Protein 8GYN (pdb70)

Radius of gyration: 15.36 Å; Cα contacts (8 Å, |Δi|>4): 165; chains: 1; bounding box: 34×39×37 Å

Sequence (160 aa):
GPKLIDDTSSSEVLDELYRVTKEYTRNRKEAQKIIIKNLIKMVVKLGVLYRRNGQFNNEELALVERRFRKKVHTLAMMTAVSFYQIDFTFDRRRVMMSSNLLNDCRELLHQAINRHLTAKSHARINHVFNHFADCCDFLATLYGPSEVYRGHLQKICEGVNKMLDEGNL

B-factor: mean 26.77, std 16.02, range [12.27, 173.45]

Solvent-accessible surface area: 9318 Å² total; per-residue (Å²): 124,112,151,81,34,57,97,44,18,55,125,13,23,56,24,32,28,98,0,0,67,69,70,46,196,75,140,171,64,0,54,107,5,8,115,9,33,56,79,3,76,44,71,21,13,61,26,66,134,92,60,93,17,66,130,141,10,68,50,32,2,60,122,27,110,136,64,30,79,64,26,7,102,23,16,10,40,31,60,108,92,116,211,56,56,62,89,174,60,10,9,81,19,18,56,52,2,42,108,14,11,35,82,0,0,94,150,57,41,94,78,125,6,39,56,49,1,52,40,4,17,93,20,17,6,61,47,80,2,5,28,44,10,33,18,142,43,154,62,17,110,26,42,6,55,114,14,5,76,8,16,65,130,24,22,135,129,48,75,49

Secondary structure (DSSP, 8-state):
---SS-HHHHHHHHHHHHHHHHHH--HHHHHHHHHHHHHHHHHHHHHHHTT---HHHHHHHHHHHHHHHHHHHHHHHHHHSTT---HHHHHHHHHHHHHHHHHHHTTTS-HHHHHHHHHHHHHHT-HHHHHHHTSS-HHHHHHHHHHHHHHHHHHHHT--

Foldseek 3Di:
DDDDADPLRVLLLVLQLVLLCVVPVPNVLSVLLSVLVVVLVVVVCVCVVVVVFDPVLVVLVVVLVVLVLVLLVQLLCLLPDPPPDDLQVNLVSLVSNLVSSCVNCVVPDDVVNNVSSCSNSVPPSDSVSSCVLSDDDPSSSVSSVSNSVSSVVCVVVPND

Organism: Danio rerio (NCBI:txid7955)

InterPro domains:
  IPR008477 Tumor necrosis factor alpha-induced protein 8-like [PF05527] (4-184)
  IPR008477 Tumor necrosis factor alpha-induced protein 8-like [PTHR12757] (1-186)
  IPR038355 Tumor necrosis factor alpha-induced protein 8-like superfamily [G3DSA:1.20.1440.160] (1-186)

Nearest PDB structures (foldseek):
  8gyn-assembly1_A  TM=1.006E+00  e=7.728E-22  Danio rerio
  5jxd-assembly1_A  TM=9.779E-01  e=1.274E-15  Mus musculus
  4q9v-assembly1_A  TM=9.776E-01  e=1.888E-14  Homo sapiens
  3f4m-assembly1_A  TM=9.657E-01  e=1.714E-13  Homo sapiens
  5z39-assembly1_A  TM=7.616E-01  e=2.450E-04  Dictyostelium discoideum

Structure (mmCIF, N/CA/C/O backbone):
data_8GYN
#
_entry.id   8GYN
#
_cell.length_a   34.080
_cell.length_b   65.920
_cell.length_c   35.490
_cell.angle_alpha   90.000
_cell.angle_beta   106.550
_cell.angle_gamma   90.000
#
_symmetry.space_group_name_H-M   'P 1 21 1'
#
loop_
_entity.id
_entity.type
_entity.pdbx_description
1 polymer 'Tumor necrosis factor alpha-induced protein 8-like protein 1'
2 non-polymer '[(2~{R})-1-[2-azanylethoxy(oxidanyl)phosphoryl]oxy-3-hexadecanoyloxy-propan-2-yl] (~{Z})-octadec-9-enoate'
3 water water
#
loop_
_atom_site.group_PDB
_atom_site.id
_atom_site.type_symbol
_atom_site.label_atom_id
_atom_site.label_alt_id
_atom_site.label_comp_id
_atom_site.label_asym_id
_atom_site.label_entity_id
_atom_site.label_seq_id
_atom_site.pdbx_PDB_ins_code
_atom_site.Cartn_x
_atom_site.Cartn_y
_atom_site.Cartn_z
_atom_site.occupancy
_atom_site.B_iso_or_equiv
_atom_site.auth_seq_id
_atom_site.auth_comp_id
_atom_site.auth_asym_id
_atom_site.auth_atom_id
_atom_site.pdbx_PDB_model_num
ATOM 1 N N . GLY A 1 1 ? -2.23616 -12.93202 -29.31033 1.000 61.37755 27 GLY A N 1
ATOM 2 C CA . GLY A 1 1 ? -3.42452 -12.10501 -29.20165 1.000 43.83419 27 GLY A CA 1
ATOM 3 C C . GLY A 1 1 ? -3.11873 -10.65110 -28.89896 1.000 43.79380 27 GLY A C 1
ATOM 4 O O . GLY A 1 1 ? -1.95142 -10.26335 -28.82231 1.000 45.03551 27 GLY A O 1
ATOM 5 N N . PRO A 1 2 ? -4.15986 -9.84002 -28.73859 1.000 49.00931 28 PRO A N 1
ATOM 6 C CA . PRO A 1 2 ? -3.95102 -8.42915 -28.40442 1.000 50.13788 28 PRO A CA 1
ATOM 7 C C . PRO A 1 2 ? -3.76200 -8.22431 -26.91030 1.000 48.92934 28 PRO A C 1
ATOM 8 O O . PRO A 1 2 ? -4.26744 -8.98217 -26.07897 1.000 47.96102 28 PRO A O 1
ATOM 12 N N . LYS A 1 3 ? -3.01274 -7.17553 -26.58028 1.000 48.25937 29 LYS A N 1
ATOM 13 C CA . LYS A 1 3 ? -2.81657 -6.79512 -25.18813 1.000 48.74987 29 LYS A CA 1
ATOM 14 C C . LYS A 1 3 ? -4.11402 -6.20923 -24.64343 1.000 50.82949 29 LYS A C 1
ATOM 15 O O . LYS A 1 3 ? -4.64312 -5.23760 -25.19311 1.000 53.05308 29 LYS A O 1
ATOM 21 N N . LEU A 1 4 ? -4.62813 -6.79743 -23.56359 1.000 51.47780 30 LEU A N 1
ATOM 22 C CA . LEU A 1 4 ? -5.95175 -6.44324 -23.06562 1.000 52.10096 30 LEU A CA 1
ATOM 23 C C . LEU A 1 4 ? -5.93709 -5.36794 -21.98413 1.000 51.01958 30 LEU A C 1
ATOM 24 O O . LEU A 1 4 ? -6.99272 -4.79346 -21.69224 1.000 53.62564 30 LEU A O 1
ATOM 29 N N . ILE A 1 5 ? -4.78363 -5.07871 -21.38635 1.000 46.65432 31 ILE A N 1
ATOM 30 C CA . ILE A 1 5 ? -4.65550 -4.04158 -20.36465 1.000 41.58872 31 ILE A CA 1
ATOM 31 C C . ILE A 1 5 ? -3.55732 -3.08443 -20.80792 1.000 36.00984 31 ILE A C 1
ATOM 32 O O . ILE A 1 5 ? -2.39980 -3.49361 -20.96594 1.000 35.46636 31 ILE A O 1
ATOM 37 N N . ASP A 1 6 ? -3.91125 -1.81416 -20.99507 1.000 30.94206 32 ASP A N 1
ATOM 38 C CA . ASP A 1 6 ? -2.94292 -0.87826 -21.55116 1.000 27.01129 32 ASP A CA 1
ATOM 39 C C . ASP A 1 6 ? -1.97553 -0.37957 -20.47745 1.000 24.57449 32 ASP A C 1
ATOM 40 O O . ASP A 1 6 ? -2.09659 -0.70463 -19.29159 1.000 24.04106 32 ASP A O 1
ATOM 45 N N . ASP A 1 7 ? -0.99907 0.41973 -20.91235 1.000 23.02518 33 ASP A N 1
ATOM 46 C CA . ASP A 1 7 ? 0.08184 0.82856 -20.01994 1.000 22.25263 33 ASP A CA 1
ATOM 47 C C . ASP A 1 7 ? -0.42350 1.70214 -18.87889 1.000 20.32021 33 ASP A C 1
ATOM 48 O O . ASP A 1 7 ? 0.03974 1.56964 -17.73752 1.000 21.21256 33 ASP A O 1
ATOM 53 N N . THR A 1 8 ? -1.36389 2.60457 -19.16032 1.000 19.05252 34 THR A N 1
ATOM 54 C CA . THR A 1 8 ? -1.87823 3.47436 -18.10645 1.000 18.94609 34 THR A CA 1
ATOM 55 C C . THR A 1 8 ? -2.58747 2.65566 -17.03967 1.000 18.12607 34 THR A C 1
ATOM 56 O O . THR A 1 8 ? -2.38444 2.86291 -15.83292 1.000 17.55132 34 THR A O 1
ATOM 60 N N . SER A 1 9 ? -3.42759 1.71467 -17.47263 1.000 18.82183 35 SER A N 1
ATOM 61 C CA . SER A 1 9 ? -4.10283 0.82446 -16.53571 1.000 19.89894 35 SER A CA 1
ATOM 62 C C . SER A 1 9 ? -3.09697 0.00849 -15.73534 1.000 19.05827 35 SER A C 1
ATOM 63 O O . SER A 1 9 ? -3.25872 -0.17034 -14.52193 1.000 19.02419 35 SER A O 1
ATOM 66 N N . SER A 1 10 ? -2.04037 -0.47462 -16.39305 1.000 20.01272 36 SER A N 1
ATOM 67 C CA A SER A 1 10 ? -1.02434 -1.26317 -15.69915 0.462 21.01957 36 SER A CA 1
ATOM 68 C CA B SER A 1 10 ? -1.03947 -1.26688 -15.68722 0.538 21.23171 36 SER A CA 1
ATOM 69 C C . SER A 1 10 ? -0.32660 -0.44229 -14.62319 1.000 20.61377 36 SER A C 1
ATOM 70 O O . SER A 1 10 ? -0.01799 -0.95502 -13.53727 1.000 21.15810 36 SER A O 1
ATOM 75 N N . GLU A 1 11 ? -0.07155 0.83685 -14.90084 1.000 19.88872 37 GLU A N 1
ATOM 76 C CA . GLU A 1 11 ? 0.54891 1.69993 -13.90271 1.000 21.58954 37 GLU A CA 1
ATOM 77 C C . GLU A 1 11 ? -0.37931 1.91341 -12.71503 1.000 18.00986 37 GLU A C 1
ATOM 78 O O . GLU A 1 11 ?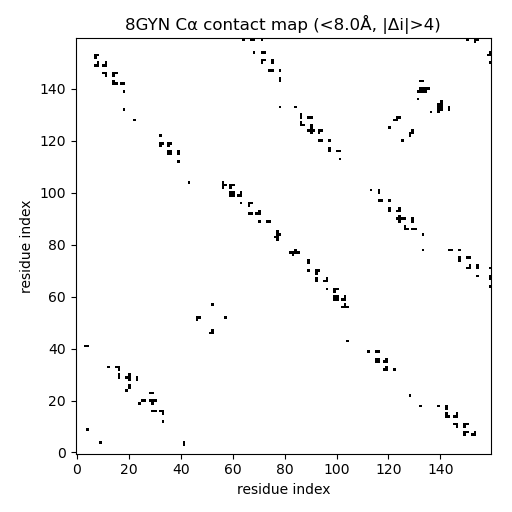 0.06483 1.87822 -11.55564 1.000 18.18095 37 GLU A O 1
ATOM 84 N N . VAL A 1 12 ? -1.67397 2.13378 -12.97903 1.000 16.52497 38 VAL A N 1
ATOM 85 C CA . VAL A 1 12 ? -2.63213 2.25341 -11.87625 1.000 15.68273 38 VAL A CA 1
ATOM 86 C C . VAL A 1 12 ? -2.64421 0.98051 -11.03801 1.000 15.03258 38 VAL A C 1
ATOM 87 O O . VAL A 1 12 ? -2.62481 1.02824 -9.80164 1.000 14.68520 38 VAL A O 1
ATOM 91 N N . LEU A 1 13 ? -2.68420 -0.17502 -11.70591 1.000 15.89591 39 LEU A N 1
ATOM 92 C CA . LEU A 1 13 ? -2.70301 -1.45079 -10.99421 1.000 16.13172 39 LEU A CA 1
ATOM 93 C C . LEU A 1 13 ? -1.44161 -1.64221 -10.16155 1.000 16.99300 39 LEU A C 1
ATOM 94 O O . LEU A 1 13 ? -1.50188 -2.16430 -9.04166 1.000 16.74551 39 LEU A O 1
ATOM 99 N N . ASP A 1 14 ? -0.28906 -1.21919 -10.68178 1.000 19.05288 40 ASP A N 1
ATOM 100 C CA . ASP A 1 14 ? 0.94200 -1.33403 -9.91130 1.000 19.18804 40 ASP A CA 1
ATOM 101 C C . ASP A 1 14 ? 0.89614 -0.46338 -8.66775 1.000 18.53165 40 ASP A C 1
ATOM 102 O O . ASP A 1 14 ? 1.33764 -0.88219 -7.59163 1.000 17.52779 40 ASP A O 1
ATOM 107 N N . GLU A 1 15 ? 0.36557 0.75215 -8.79015 1.000 17.17319 41 GLU A N 1
ATOM 108 C CA . GLU A 1 15 ? 0.28504 1.60531 -7.60747 1.000 17.16184 41 GLU A CA 1
ATOM 109 C C . GLU A 1 15 ? -0.70867 1.05287 -6.58839 1.000 15.85120 41 GLU A C 1
ATOM 110 O O . GLU A 1 15 ? -0.48162 1.15637 -5.37457 1.000 15.97868 41 GLU A O 1
ATOM 116 N N . LEU A 1 16 ? -1.82223 0.47516 -7.05917 1.000 14.69387 42 LEU A N 1
ATOM 117 C CA . LEU A 1 16 ? -2.75148 -0.19003 -6.14238 1.000 14.61074 42 LEU A CA 1
ATOM 118 C C . LEU A 1 16 ? -2.07355 -1.35414 -5.43524 1.000 15.92631 42 LEU A C 1
ATOM 119 O O . LEU A 1 16 ? -2.27733 -1.57432 -4.23168 1.000 15.67920 42 LEU A O 1
ATOM 124 N N . TYR A 1 17 ? -1.24335 -2.09973 -6.16597 1.000 15.43507 43 TYR A N 1
ATOM 125 C CA . TYR A 1 17 ? -0.44402 -3.14498 -5.53847 1.000 16.49202 43 TYR A CA 1
ATOM 126 C C . TYR A 1 17 ? 0.46630 -2.56857 -4.46559 1.000 16.15685 43 TYR A C 1
ATOM 127 O O . TYR A 1 17 ? 0.59047 -3.14021 -3.37909 1.000 16.10383 43 TYR A O 1
ATOM 136 N N . ARG A 1 18 ? 1.11755 -1.43911 -4.75510 1.000 16.39312 44 ARG A N 1
ATOM 137 C CA . ARG A 1 18 ? 2.07277 -0.88405 -3.80087 1.000 17.20684 44 ARG A CA 1
ATOM 138 C C . ARG A 1 18 ? 1.38850 -0.40332 -2.52720 1.000 16.33103 44 ARG A C 1
ATOM 139 O O . ARG A 1 18 ? 1.90399 -0.62857 -1.42714 1.000 17.64357 44 ARG A O 1
ATOM 147 N N . VAL A 1 19 ? 0.21430 0.22521 -2.64332 1.000 15.61741 45 VAL A N 1
ATOM 148 C CA . VAL A 1 19 ? -0.48468 0.62193 -1.41846 1.000 15.62749 45 VAL A CA 1
ATOM 149 C C . VAL A 1 19 ? -1.01480 -0.59067 -0.66692 1.000 14.66611 45 VAL A C 1
ATOM 150 O O . VAL A 1 19 ? -1.05420 -0.58787 0.57079 1.000 16.18258 45 VAL A O 1
ATOM 154 N N . THR A 1 20 ? -1.41595 -1.64562 -1.38266 1.000 14.59778 46 THR A N 1
ATOM 155 C CA . THR A 1 20 ? -1.89004 -2.85141 -0.71242 1.000 15.17746 46 THR A CA 1
ATOM 156 C C . THR A 1 20 ? -0.75448 -3.54932 0.03166 1.000 15.44825 46 THR A C 1
ATOM 157 O O . THR A 1 20 ? -0.94090 -4.03354 1.15902 1.000 17.92561 46 THR A O 1
ATOM 161 N N . LYS A 1 21 ? 0.43213 -3.58879 -0.57975 1.000 16.92036 47 LYS A N 1
ATOM 162 C CA . LYS A 1 21 ? 1.60358 -4.18420 0.05527 1.000 19.93712 47 LYS A CA 1
ATOM 163 C C . LYS A 1 21 ? 2.06786 -3.35505 1.24312 1.000 19.89843 47 LYS A C 1
ATOM 164 O O . LYS A 1 21 ? 2.49535 -3.91273 2.26016 1.000 21.47538 47 LYS A O 1
ATOM 170 N N . GLU A 1 22 ? 2.00242 -2.02191 1.13655 1.000 19.27254 48 GLU A N 1
ATOM 171 C CA . GLU A 1 22 ? 2.30428 -1.18220 2.29258 1.000 20.58960 48 GLU A CA 1
ATOM 172 C C . GLU A 1 22 ? 1.32746 -1.45182 3.42897 1.000 19.22433 48 GLU A C 1
ATOM 173 O O . GLU A 1 22 ? 1.72690 -1.53515 4.59893 1.000 22.80738 48 GLU A O 1
ATOM 179 N N . TYR A 1 23 ? 0.04465 -1.62194 3.09859 1.000 18.15251 49 TYR A N 1
ATOM 180 C CA . TYR A 1 23 ? -0.97521 -1.76159 4.12943 1.000 19.01433 49 TYR A CA 1
ATOM 181 C C . TYR A 1 23 ? -0.89051 -3.11639 4.81924 1.000 20.11980 49 TYR A C 1
ATOM 182 O O . TYR A 1 23 ? -1.02824 -3.19617 6.04458 1.000 23.62346 49 TYR A O 1
ATOM 191 N N . THR A 1 24 ? -0.64861 -4.18799 4.05652 1.000 20.61384 50 THR A N 1
ATOM 192 C CA . THR A 1 24 ? -0.65091 -5.54047 4.61003 1.000 23.77895 50 THR A CA 1
ATOM 193 C C . THR A 1 24 ? 0.73509 -6.05994 4.97392 1.000 23.02767 50 THR A C 1
ATOM 194 O O . THR A 1 24 ? 0.83351 -7.02717 5.74571 1.000 23.46610 50 THR A O 1
ATOM 198 N N . ARG A 1 25 ? 1.79872 -5.47293 4.41659 1.000 23.13716 51 ARG A N 1
ATOM 199 C CA . ARG A 1 25 ? 3.16826 -5.99220 4.55157 1.000 22.24116 51 ARG A CA 1
ATOM 200 C C . ARG A 1 25 ? 3.28301 -7.44769 4.12328 1.000 22.66237 51 ARG A C 1
ATOM 201 O O . ARG A 1 25 ? 4.22516 -8.15002 4.49635 1.000 22.19761 51 ARG A O 1
ATOM 209 N N . ASN A 1 26 ? 2.33414 -7.92507 3.33054 1.000 21.87921 52 ASN A N 1
ATOM 210 C CA . ASN A 1 26 ? 2.35271 -9.29875 2.84150 1.000 21.97215 52 ASN A CA 1
ATOM 211 C C . ASN A 1 26 ? 2.40035 -9.22415 1.31891 1.000 20.71061 52 ASN A C 1
ATOM 212 O O . ASN A 1 26 ? 1.36824 -9.03683 0.65387 1.000 21.13458 52 ASN A O 1
ATOM 217 N N . ARG A 1 27 ? 3.60912 -9.36319 0.77021 1.000 24.41819 53 ARG A N 1
ATOM 218 C CA . ARG A 1 27 ? 3.78451 -9.21934 -0.66858 1.000 25.45238 53 ARG A CA 1
ATOM 219 C C . ARG A 1 27 ? 2.98116 -10.26359 -1.43040 1.000 22.70773 53 ARG A C 1
ATOM 220 O O . ARG A 1 27 ? 2.34183 -9.94504 -2.43772 1.000 20.74471 53 ARG A O 1
ATOM 228 N N . LYS A 1 28 ? 2.97861 -11.50916 -0.95224 1.000 25.00085 54 LYS A N 1
ATOM 229 C CA . LYS A 1 28 ? 2.23934 -12.56147 -1.63858 1.000 25.85416 54 LYS A CA 1
ATOM 230 C C . LYS A 1 28 ? 0.74577 -12.26193 -1.65783 1.000 22.19335 54 LYS A C 1
ATOM 231 O O . LYS A 1 28 ? 0.08618 -12.42368 -2.69153 1.000 22.20912 54 LYS A O 1
ATOM 237 N N . GLU A 1 29 ? 0.19029 -11.82535 -0.52518 1.000 19.87896 55 GLU A N 1
ATOM 238 C CA . GLU A 1 29 ? -1.23650 -11.51904 -0.49132 1.000 21.39167 55 GLU A CA 1
ATOM 239 C C . GLU A 1 29 ? -1.56827 -10.31963 -1.36937 1.000 17.16726 55 GLU A C 1
ATOM 240 O O . GLU A 1 29 ? -2.59081 -10.31918 -2.06489 1.000 16.87226 55 GLU A O 1
ATOM 246 N N . ALA A 1 30 ? -0.71629 -9.29226 -1.35410 1.000 16.33753 56 ALA A N 1
ATOM 247 C CA . ALA A 1 30 ? -0.95567 -8.11837 -2.18841 1.000 15.91288 56 ALA A CA 1
ATOM 248 C C . ALA A 1 30 ? -0.90447 -8.48061 -3.67010 1.000 15.02875 56 ALA A C 1
ATOM 249 O O . ALA A 1 30 ? -1.74749 -8.03607 -4.46864 1.000 14.92112 56 ALA A O 1
ATOM 251 N N . GLN A 1 31 ? 0.07258 -9.30859 -4.04933 1.000 17.23224 57 GLN A N 1
ATOM 252 C CA . GLN A 1 31 ? 0.14527 -9.81155 -5.41493 1.000 19.70721 57 GLN A CA 1
ATOM 253 C C . GLN A 1 31 ? -1.10397 -10.60188 -5.77056 1.000 18.02096 57 GLN A C 1
ATOM 254 O O . GLN A 1 31 ? -1.62073 -10.47703 -6.88258 1.000 18.48877 57 GLN A O 1
ATOM 260 N N . LYS A 1 32 ? -1.59932 -11.42706 -4.84340 1.000 18.75680 58 LYS A N 1
ATOM 261 C CA . LYS A 1 32 ? -2.79208 -12.22464 -5.11156 1.000 18.67104 58 LYS A CA 1
ATOM 262 C C . LYS A 1 32 ? -4.01732 -11.34089 -5.31879 1.000 15.41245 58 LYS A C 1
ATOM 263 O O . LYS A 1 32 ? -4.82544 -11.58487 -6.22483 1.000 16.25089 58 LYS A O 1
ATOM 269 N N . ILE A 1 33 ? -4.17638 -10.31913 -4.47492 1.000 15.42920 59 ILE A N 1
ATOM 270 C CA . ILE A 1 33 ? -5.28789 -9.38795 -4.62847 1.000 14.09099 59 ILE A CA 1
ATOM 271 C C . ILE A 1 33 ? -5.24951 -8.74643 -6.00504 1.000 12.61129 59 ILE A C 1
ATOM 272 O O . ILE A 1 33 ? -6.25560 -8.72767 -6.72835 1.000 13.92011 59 ILE A O 1
ATOM 277 N N . ILE A 1 34 ? -4.08599 -8.21119 -6.39760 1.000 14.45939 60 ILE A N 1
ATOM 278 C CA A ILE A 1 34 ? -4.00631 -7.50283 -7.67391 0.489 15.64244 60 ILE A CA 1
ATOM 279 C CA B ILE A 1 34 ? -4.02266 -7.50104 -7.67064 0.511 14.85490 60 ILE A CA 1
ATOM 280 C C . ILE A 1 34 ? -4.19424 -8.46216 -8.84548 1.000 15.30717 60 ILE A C 1
ATOM 281 O O . ILE A 1 34 ? -4.83966 -8.12645 -9.84459 1.000 16.15595 60 ILE A O 1
ATOM 290 N N . LYS A 1 35 ? -3.65304 -9.67995 -8.74117 1.000 15.79518 61 LYS A N 1
ATOM 291 C CA . LYS A 1 35 ? -3.81924 -10.64896 -9.81954 1.000 16.88767 61 LYS A CA 1
ATOM 292 C C . LYS A 1 35 ? -5.27505 -11.06958 -9.95771 1.000 14.69350 61 LYS A C 1
ATOM 293 O O . LYS A 1 35 ? -5.75809 -11.27712 -11.07368 1.000 15.70510 61 LYS A O 1
ATOM 299 N N . ASN A 1 36 ? -5.99562 -11.19326 -8.83710 1.000 14.54057 62 ASN A N 1
ATOM 300 C CA . ASN A 1 36 ? -7.42042 -11.51600 -8.90058 1.000 14.19130 62 ASN A CA 1
ATOM 301 C C . ASN A 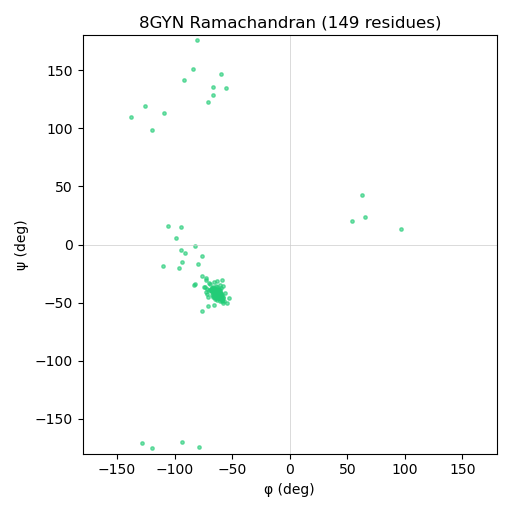1 36 ? -8.21869 -10.37859 -9.52156 1.000 13.22155 62 ASN A C 1
ATOM 302 O O . ASN A 1 36 ? -9.15216 -10.61025 -10.30689 1.000 13.87067 62 ASN A O 1
ATOM 307 N N . LEU A 1 37 ? -7.85729 -9.14009 -9.19287 1.000 12.50766 63 LEU A N 1
ATOM 308 C CA . LEU A 1 37 ? -8.51248 -8.00581 -9.83093 1.000 12.65452 63 LEU A CA 1
ATOM 309 C C . LEU A 1 37 ? -8.29397 -8.04255 -11.33935 1.000 12.26606 63 LEU A C 1
ATOM 310 O O . LEU A 1 37 ? -9.24949 -7.93369 -12.12065 1.000 13.43662 63 LEU A O 1
ATOM 315 N N . ILE A 1 38 ? -7.04024 -8.23989 -11.76226 1.000 13.71741 64 ILE A N 1
ATOM 316 C CA . ILE A 1 38 ? -6.72688 -8.30122 -13.18749 1.000 13.71478 64 ILE A CA 1
ATOM 317 C C . ILE A 1 38 ? -7.49304 -9.43202 -13.86282 1.000 14.13497 64 ILE A C 1
ATOM 318 O O . ILE A 1 38 ? -8.06030 -9.25282 -14.94734 1.000 14.71426 64 ILE A O 1
ATOM 323 N N . LYS A 1 39 ? -7.53443 -10.60712 -13.22933 1.000 14.34829 65 LYS A N 1
ATOM 324 C CA . LYS A 1 39 ? -8.19748 -11.75722 -13.83737 1.000 16.12839 65 LYS A CA 1
ATOM 325 C C . LYS A 1 39 ? -9.67792 -11.47973 -14.05549 1.000 14.95028 65 LYS A C 1
ATOM 326 O O . LYS A 1 39 ? -10.23677 -11.79525 -15.12055 1.000 15.43736 65 LYS A O 1
ATOM 332 N N . MET A 1 40 ? -10.32447 -10.84277 -13.07668 1.000 14.02740 66 MET A N 1
ATOM 333 C CA . MET A 1 40 ? -11.74848 -10.57129 -13.22310 1.000 13.97282 66 MET A CA 1
ATOM 334 C C . MET A 1 40 ? -12.01352 -9.47846 -14.25400 1.000 14.42542 66 MET A C 1
ATOM 335 O O . MET A 1 40 ? -12.98164 -9.57209 -15.01614 1.000 15.41899 66 MET A O 1
ATOM 340 N N . VAL A 1 41 ? -11.16566 -8.44276 -14.29624 1.000 14.83524 67 VAL A N 1
ATOM 341 C CA . VAL A 1 41 ? -11.30774 -7.40691 -15.31558 1.000 17.61106 67 VAL A CA 1
ATOM 342 C C . VAL A 1 41 ? -11.16346 -8.01344 -16.70109 1.000 15.78485 67 VAL A C 1
ATOM 343 O O . VAL A 1 41 ? -11.92493 -7.68981 -17.62388 1.000 16.67567 67 VAL A O 1
ATOM 347 N N . VAL A 1 42 ? -10.18740 -8.90664 -16.87001 1.000 16.33704 68 VAL A N 1
ATOM 348 C CA . VAL A 1 42 ? -9.96913 -9.53047 -18.17343 1.000 18.14705 68 VAL A CA 1
ATOM 349 C C . VAL A 1 42 ? -11.15596 -10.40598 -18.55835 1.000 15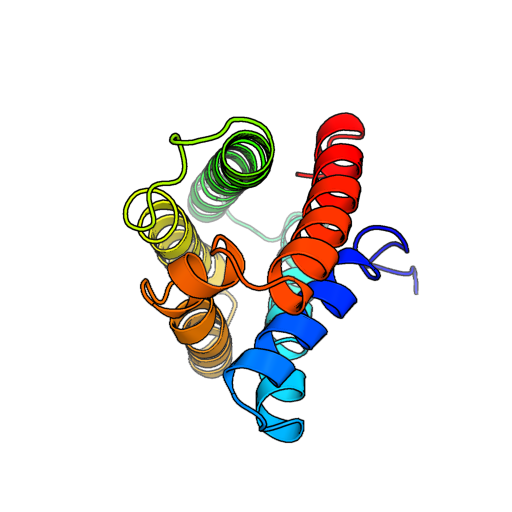.47599 68 VAL A C 1
ATOM 350 O O . VAL A 1 42 ? -11.64282 -10.34123 -19.69311 1.000 17.34212 68 VAL A O 1
ATOM 354 N N . LYS A 1 43 ? -11.64934 -11.22575 -17.62310 1.000 16.08264 69 LYS A N 1
ATOM 355 C CA . LYS A 1 43 ? -12.79335 -12.08647 -17.93048 1.000 16.01033 69 LYS A CA 1
ATOM 356 C C . LYS A 1 43 ? -14.01683 -11.25878 -18.30962 1.000 14.76380 69 LYS A C 1
ATOM 357 O O . LYS A 1 43 ? -14.70674 -11.55168 -19.30055 1.000 15.80491 69 LYS A O 1
ATOM 363 N N . LEU A 1 44 ? -14.30186 -10.21703 -17.52220 1.000 14.61499 70 LEU A N 1
ATOM 364 C CA . LEU A 1 44 ? -15.42971 -9.34882 -17.82052 1.000 16.29587 70 LEU A CA 1
ATOM 365 C C . LEU A 1 44 ? -15.26636 -8.70512 -19.18857 1.000 16.01629 70 LEU A C 1
ATOM 366 O O . LEU A 1 44 ? -16.22478 -8.62928 -19.96486 1.000 16.00953 70 LEU A O 1
ATOM 371 N N . GLY A 1 45 ? -14.04931 -8.25642 -19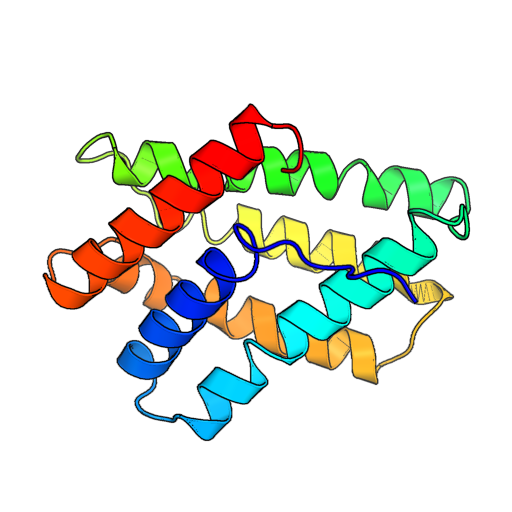.51014 1.000 16.46892 71 GLY A N 1
ATOM 372 C CA . GLY A 1 45 ? -13.81684 -7.61686 -20.79218 1.000 17.12590 71 GLY A CA 1
ATOM 373 C C . GLY A 1 45 ? -14.00551 -8.55688 -21.96443 1.000 16.09685 71 GLY A C 1
ATOM 374 O O . GLY A 1 45 ? -14.54489 -8.16651 -22.99807 1.000 17.33923 71 GLY A O 1
ATOM 375 N N . VAL A 1 46 ? -13.56415 -9.80705 -21.82079 1.000 16.67517 72 VAL A N 1
ATOM 376 C CA . VAL A 1 46 ? -13.74039 -10.77177 -22.90311 1.000 16.87371 72 VAL A CA 1
ATOM 377 C C . VAL A 1 46 ? -15.22073 -11.02632 -23.14831 1.000 16.19117 72 VAL A C 1
ATOM 378 O O . VAL A 1 46 ? -15.68316 -11.06012 -24.29943 1.000 16.64911 72 VAL A O 1
ATOM 382 N N . LEU A 1 47 ? -15.99056 -11.20371 -22.07935 1.000 15.38425 73 LEU A N 1
ATOM 383 C CA . LEU A 1 47 ? -17.41945 -11.43468 -22.26597 1.000 15.59430 73 LEU A CA 1
ATOM 384 C C . LEU A 1 47 ? -18.11443 -10.20052 -22.83791 1.000 16.41053 73 LEU A C 1
ATOM 385 O O . LEU A 1 47 ? -18.98921 -10.31287 -23.70913 1.000 18.45081 73 LEU A O 1
ATOM 390 N N . TYR A 1 48 ? -17.72462 -9.01547 -22.38165 1.000 15.55584 74 TYR A N 1
ATOM 391 C CA . TYR A 1 48 ? -18.38409 -7.78919 -22.82095 1.000 16.28185 74 TYR A CA 1
ATOM 392 C C . TYR A 1 48 ? -18.04707 -7.46182 -24.27056 1.000 17.48422 74 TYR A C 1
ATOM 393 O O . TYR A 1 48 ? -18.94592 -7.24190 -25.09414 1.000 18.00385 74 TYR A O 1
ATOM 402 N N . ARG A 1 49 ? -16.75286 -7.40380 -24.59771 1.000 18.23209 75 ARG A N 1
ATOM 403 C CA A ARG A 1 49 ? -16.33093 -6.95898 -25.92266 0.553 20.23333 75 ARG A CA 1
ATOM 404 C CA B ARG A 1 49 ? -16.32433 -6.96188 -25.92063 0.447 20.78868 75 ARG A CA 1
ATOM 405 C C . ARG A 1 49 ? -16.73760 -7.93115 -27.01733 1.000 19.96561 75 ARG A C 1
ATOM 406 O O . ARG A 1 49 ? -16.79772 -7.53785 -28.18729 1.000 21.13088 75 ARG A O 1
ATOM 421 N N . ASN A 1 50 ? -17.01146 -9.18493 -26.66959 1.000 18.00189 76 ASN A N 1
ATOM 422 C CA . ASN A 1 50 ? -17.42614 -10.17933 -27.64376 1.000 19.11480 76 ASN A CA 1
ATOM 423 C C . ASN A 1 50 ? -18.91448 -10.49510 -27.55426 1.000 19.39506 76 ASN A C 1
ATOM 424 O O . ASN A 1 50 ? -19.36370 -11.49773 -28.11067 1.000 23.69240 76 ASN A O 1
ATOM 429 N N . GLY A 1 51 ? -19.68479 -9.64544 -26.88027 1.000 19.85055 77 GLY A N 1
ATOM 430 C CA . GLY A 1 51 ? -21.13967 -9.73798 -26.92292 1.000 20.32591 77 GLY A CA 1
ATOM 431 C C . GLY A 1 51 ? -21.70236 -11.02694 -26.36392 1.000 19.95879 77 GLY A C 1
ATOM 432 O O . GLY A 1 51 ? -22.62252 -11.61008 -26.95168 1.000 21.54149 77 GLY A O 1
ATOM 433 N N . GLN A 1 52 ? -21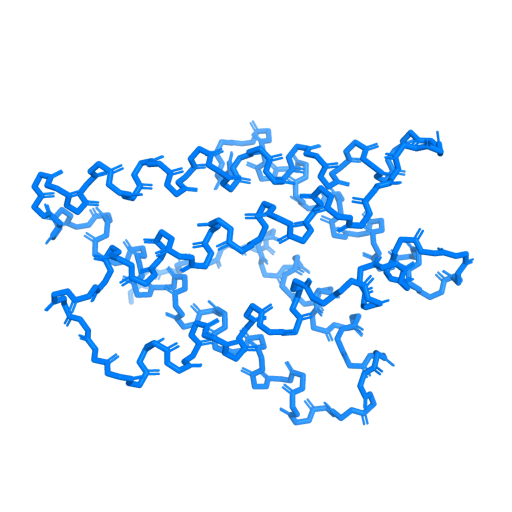.16533 -11.48823 -25.23884 1.000 18.18523 78 GLN A N 1
ATOM 434 C CA . GLN A 1 52 ? -21.56727 -12.75295 -24.63916 1.000 17.60464 78 GLN A CA 1
ATOM 435 C C . GLN A 1 52 ? -22.63528 -12.60225 -23.56334 1.000 18.59222 78 GLN A C 1
ATOM 436 O O . GLN A 1 52 ? -23.10511 -13.61504 -23.03821 1.000 20.46351 78 GLN A O 1
ATOM 442 N N . PHE A 1 53 ? -23.02263 -11.38127 -23.21317 1.000 18.81191 79 PHE A N 1
ATOM 443 C CA . PHE A 1 53 ? -24.02277 -11.16778 -22.17587 1.000 21.00270 79 PHE A CA 1
ATOM 444 C C . PHE A 1 53 ? -25.42036 -11.08918 -22.77580 1.000 22.54628 79 PHE A C 1
ATOM 445 O O . PHE A 1 53 ? -25.61589 -10.52121 -23.85406 1.000 25.61152 79 PHE A O 1
ATOM 453 N N . ASN A 1 54 ? -26.39520 -11.65870 -22.06830 1.000 26.04762 80 ASN A N 1
ATOM 454 C CA . ASN A 1 54 ? -27.79293 -11.52478 -22.46064 1.000 28.62677 80 ASN A CA 1
ATOM 455 C C . ASN A 1 54 ? -28.30692 -10.14884 -22.02372 1.000 29.07401 80 ASN A C 1
ATOM 456 O O . ASN A 1 54 ? -27.55189 -9.31363 -21.51982 1.000 28.24307 80 ASN A O 1
ATOM 461 N N . ASN A 1 55 ? -29.60638 -9.89345 -22.19734 1.000 30.42796 81 ASN A N 1
ATOM 462 C CA . ASN A 1 55 ? -30.11955 -8.54618 -21.95320 1.000 32.55191 81 ASN A CA 1
ATOM 463 C C . ASN A 1 55 ? -30.04734 -8.16004 -20.47986 1.000 31.44213 81 ASN A C 1
ATOM 464 O O . ASN A 1 55 ? -29.65705 -7.03191 -20.15007 1.000 30.45068 81 ASN A O 1
ATOM 469 N N . GLU A 1 56 ? -30.42361 -9.07269 -19.58114 1.000 34.65341 82 GLU A N 1
ATOM 470 C CA . GLU A 1 56 ? -30.34951 -8.77368 -18.15273 1.000 38.92447 82 GLU A CA 1
ATOM 471 C C . GLU A 1 56 ? -28.90550 -8.55814 -17.71557 1.000 33.47123 82 GLU A C 1
ATOM 472 O O . GLU A 1 56 ? -28.59126 -7.60120 -16.99339 1.000 29.58868 82 GLU A O 1
ATOM 478 N N . GLU A 1 57 ? -28.00810 -9.44180 -18.15391 1.000 30.31899 83 GLU A N 1
ATOM 479 C CA . GLU A 1 57 ? -26.59603 -9.27744 -17.83291 1.000 28.59219 83 GLU A CA 1
ATOM 480 C C . GLU A 1 57 ? -26.05468 -7.96874 -18.38880 1.000 26.52009 83 GLU A C 1
ATOM 481 O O . GLU A 1 57 ? -25.26042 -7.29135 -17.73029 1.000 25.70089 83 GLU A O 1
ATOM 487 N N . LEU A 1 58 ? -26.48333 -7.58872 -19.59273 1.000 26.85134 84 LEU A N 1
ATOM 488 C CA . LEU A 1 58 ? -26.00376 -6.34518 -20.18465 1.000 27.19453 84 LEU A CA 1
ATOM 489 C C . LEU A 1 58 ? -26.47588 -5.14019 -19.38240 1.000 26.52526 84 LEU A C 1
ATOM 490 O O . LEU A 1 58 ? -25.72294 -4.17550 -19.19107 1.000 25.84053 84 LEU A O 1
ATOM 495 N N . ALA A 1 59 ? -27.71945 -5.17521 -18.89867 1.000 27.11237 85 ALA A N 1
ATOM 496 C CA . ALA A 1 59 ? -28.17958 -4.10755 -18.01275 1.000 25.70860 85 ALA A CA 1
ATOM 497 C C . ALA A 1 59 ? -27.30956 -4.02372 -16.76570 1.000 23.80252 85 ALA A C 1
ATOM 498 O O . ALA A 1 59 ? -26.92575 -2.92625 -16.33320 1.000 21.43196 85 ALA A O 1
ATOM 500 N N . LEU A 1 60 ? -26.96922 -5.17890 -16.18713 1.000 23.75293 86 LEU A N 1
ATOM 501 C CA . LEU A 1 60 ? -26.11320 -5.18124 -15.00275 1.000 23.00651 86 LEU A CA 1
ATOM 502 C C . LEU A 1 60 ? -24.71891 -4.63957 -15.31234 1.000 21.23546 86 LEU A C 1
ATOM 503 O O . LEU A 1 60 ? -24.14897 -3.88566 -14.51824 1.000 19.03250 86 LEU A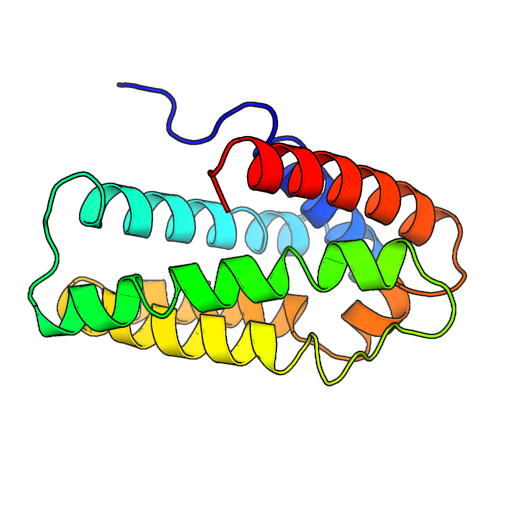 O 1
ATOM 508 N N . VAL A 1 61 ? -24.15295 -5.01271 -16.46019 1.000 22.37878 87 VAL A N 1
ATOM 509 C CA . VAL A 1 61 ? -22.80796 -4.56446 -16.81072 1.000 22.84573 87 VAL A CA 1
ATOM 510 C C . VAL A 1 61 ? -22.78678 -3.06659 -17.08966 1.000 22.34478 87 VAL A C 1
ATOM 511 O O . VAL A 1 61 ? -21.84847 -2.36590 -16.69837 1.000 20.61251 87 VAL A O 1
ATOM 515 N N . GLU A 1 62 ? -23.81082 -2.54440 -17.76530 1.000 22.70361 88 GLU A N 1
ATOM 516 C CA . GLU A 1 62 ? -23.85150 -1.10125 -17.97689 1.000 22.81308 88 GLU A CA 1
ATOM 517 C C . GLU A 1 62 ? -24.02239 -0.35293 -16.65749 1.000 19.97617 88 GLU A C 1
ATOM 518 O O . GLU A 1 62 ? -23.42722 0.71732 -16.46192 1.000 20.59662 88 GLU A O 1
ATOM 524 N N . ARG A 1 63 ? -24.81579 -0.90400 -15.72912 1.000 18.73652 89 ARG A N 1
ATOM 525 C CA A ARG A 1 63 ? -24.90290 -0.30465 -14.40097 0.577 17.99196 89 ARG A CA 1
ATOM 526 C CA B ARG A 1 63 ? -24.90052 -0.30548 -14.39831 0.423 18.69548 89 ARG A CA 1
ATOM 527 C C . ARG A 1 63 ? -23.54949 -0.33834 -13.69645 1.000 18.35666 89 ARG A C 1
ATOM 528 O O . ARG A 1 63 ? -23.15698 0.63022 -13.03669 1.000 17.66604 89 ARG A O 1
ATOM 543 N N . PHE A 1 64 ? -22.82685 -1.44935 -13.83186 1.000 17.26288 90 PHE A N 1
ATOM 544 C CA . PHE A 1 64 ? -21.49064 -1.56719 -13.26836 1.000 18.25980 90 PHE A CA 1
ATOM 545 C C . PHE A 1 64 ? -20.57270 -0.50110 -13.84757 1.000 15.78624 90 PHE A C 1
ATOM 546 O O . PHE A 1 64 ? -19.83883 0.15922 -13.10848 1.000 16.42558 90 PHE A O 1
ATOM 554 N N . ARG A 1 65 ? -20.62147 -0.29974 -15.16475 1.000 18.21491 91 ARG A N 1
ATOM 555 C CA . ARG A 1 65 ? -19.76410 0.70886 -15.77471 1.000 18.53770 91 ARG A CA 1
ATOM 556 C C . ARG A 1 65 ? -20.09703 2.09954 -15.24848 1.000 17.51581 91 ARG A C 1
ATOM 557 O O . ARG A 1 65 ? -19.19561 2.91131 -15.00133 1.000 17.68474 91 ARG A O 1
ATOM 565 N N . LYS A 1 66 ? -21.38750 2.38982 -15.05573 1.000 17.80606 92 LYS A N 1
ATOM 566 C CA . LYS A 1 66 ? -21.76456 3.69516 -14.51495 1.000 18.08980 92 LYS A CA 1
ATOM 567 C C . LYS A 1 66 ? -21.28373 3.86449 -13.07734 1.000 16.86121 92 LYS A C 1
ATOM 568 O O . LYS A 1 66 ? -20.81859 4.94696 -12.69101 1.000 17.60195 92 LYS A O 1
ATOM 574 N N . LYS A 1 67 ? -21.39577 2.80821 -12.27083 1.000 16.26183 93 LYS A N 1
ATOM 575 C CA . LYS A 1 67 ? -20.90627 2.87202 -10.89710 1.000 16.40284 93 LYS A CA 1
ATOM 576 C C . LYS A 1 67 ? -19.39467 3.04791 -10.85879 1.000 15.82718 93 LYS A C 1
ATOM 577 O O . LYS A 1 67 ? -18.87043 3.81168 -10.04202 1.000 16.14134 93 LYS A O 1
ATOM 583 N N . VAL A 1 68 ? -18.67621 2.35385 -11.73941 1.000 15.65020 94 VAL A N 1
ATOM 584 C CA . VAL A 1 68 ? -17.22659 2.50108 -11.78850 1.000 15.33097 94 VAL A CA 1
ATOM 585 C C . VAL A 1 68 ? -16.85514 3.91736 -12.19477 1.000 14.55165 94 VAL A C 1
ATOM 586 O O . VAL A 1 68 ? -15.90857 4.50364 -11.66066 1.000 15.34898 94 VAL A O 1
ATOM 590 N N . HIS A 1 69 ? -17.59157 4.48871 -13.14936 1.000 15.50743 95 HIS A N 1
ATOM 591 C CA . HIS A 1 69 ? -17.34297 5.86895 -13.54765 1.000 15.56438 95 HIS A CA 1
ATOM 592 C C . HIS A 1 69 ? -17.50460 6.81367 -12.36130 1.000 15.40636 95 HIS A C 1
ATOM 593 O O . HIS A 1 69 ? -16.65527 7.68509 -12.12032 1.000 15.54783 95 HIS A O 1
ATOM 600 N N . THR A 1 70 ? -18.60439 6.66143 -11.61935 1.000 15.69321 96 THR A N 1
ATOM 601 C CA . THR A 1 70 ? -18.82279 7.48665 -10.43069 1.000 15.77693 96 THR A CA 1
ATOM 602 C C . THR A 1 70 ? -17.71397 7.28121 -9.40902 1.000 15.55366 96 THR A C 1
ATOM 603 O O . THR A 1 70 ? -17.21380 8.24533 -8.82106 1.000 16.36349 96 THR A O 1
ATOM 607 N N . LEU A 1 71 ? -17.32396 6.02787 -9.18369 1.000 14.27947 97 LEU A N 1
ATOM 608 C CA . LEU A 1 71 ? -16.24291 5.73043 -8.25434 1.000 14.14687 97 LEU A CA 1
ATOM 609 C C . LEU A 1 71 ? -14.95633 6.43209 -8.66449 1.000 14.15652 97 LEU A C 1
ATOM 610 O O . LEU A 1 71 ? -14.25789 7.00602 -7.82391 1.000 15.03356 97 LEU A O 1
ATOM 615 N N . ALA A 1 72 ? -14.61538 6.37224 -9.95214 1.000 13.59024 98 ALA A N 1
ATOM 616 C CA . ALA A 1 72 ? -13.36936 6.96779 -10.42973 1.000 14.62719 98 ALA A CA 1
ATOM 617 C C . ALA A 1 72 ? -13.39088 8.48519 -10.26122 1.000 14.35902 98 ALA A C 1
ATOM 618 O O . ALA A 1 72 ? -12.42534 9.08945 -9.76101 1.000 14.86968 98 ALA A O 1
ATOM 620 N N . MET A 1 73 ? -14.49468 9.11935 -10.67119 1.000 14.84363 99 MET A N 1
ATOM 621 C CA A MET A 1 73 ? -14.62632 10.56700 -10.51952 0.574 15.93342 99 MET A CA 1
ATOM 622 C CA B MET A 1 73 ? -14.59100 10.56584 -10.52174 0.426 15.53055 99 MET A CA 1
ATOM 623 C C . MET A 1 73 ? -14.53943 10.97024 -9.05525 1.000 15.24857 99 MET A C 1
ATOM 624 O O . MET A 1 73 ? -13.87720 11.95832 -8.70303 1.000 15.84578 99 MET A O 1
ATOM 633 N N . THR A 1 74 ? -15.20777 10.20621 -8.18603 1.000 15.11212 100 THR A N 1
ATOM 634 C CA . THR A 1 74 ? -15.22898 10.51026 -6.76062 1.000 14.65307 100 THR A CA 1
ATOM 635 C C . THR A 1 74 ? -13.84381 10.33532 -6.15222 1.000 14.90916 100 THR A C 1
ATOM 636 O O . THR A 1 74 ? -13.39813 11.17062 -5.35577 1.000 16.12203 100 THR A O 1
ATOM 640 N N . ALA A 1 75 ? -13.14118 9.26471 -6.52787 1.000 14.56392 101 ALA A N 1
ATOM 641 C CA . ALA A 1 75 ? -11.80873 9.02033 -5.98245 1.000 14.58837 101 ALA A CA 1
ATOM 642 C C . ALA A 1 75 ? -10.86973 10.16652 -6.33095 1.000 13.44143 101 ALA A C 1
ATOM 643 O O . ALA A 1 75 ? -10.11848 10.66185 -5.47439 1.000 15.45616 101 ALA A O 1
ATOM 645 N N . VAL A 1 76 ? -10.92497 10.62500 -7.58089 1.000 13.78936 102 VAL A N 1
ATOM 646 C CA . VAL A 1 76 ? -10.06805 11.73348 -7.98356 1.000 13.96350 102 VAL A CA 1
ATOM 647 C C . VAL A 1 76 ? -10.44278 13.00431 -7.23233 1.000 14.80496 102 VAL A C 1
ATOM 648 O O . VAL A 1 76 ? -9.57306 13.72361 -6.73063 1.000 14.99914 102 VAL A O 1
ATOM 652 N N . SER A 1 77 ? -11.74189 13.30100 -7.14038 1.000 14.83351 103 SER A N 1
ATOM 653 C CA . SER A 1 77 ? -12.15635 14.53737 -6.48022 1.000 15.56029 103 SER A CA 1
ATOM 654 C C . SER A 1 77 ? -11.80123 14.52745 -4.99367 1.000 15.75515 103 SER A C 1
ATOM 655 O O . SER A 1 77 ? -11.38464 15.55238 -4.43716 1.000 16.56668 103 SER A O 1
ATOM 658 N N . PHE A 1 78 ? -11.97561 13.38129 -4.33163 1.000 14.96775 104 PHE A N 1
ATOM 659 C CA . PHE A 1 78 ? -11.60880 13.25411 -2.92668 1.000 14.91217 104 PHE A CA 1
ATOM 660 C C . PHE A 1 78 ? -10.11233 13.43843 -2.72401 1.000 16.33029 104 PHE A C 1
ATOM 661 O O . PHE A 1 78 ? -9.68110 13.87610 -1.64835 1.000 19.21835 104 PHE A O 1
ATOM 669 N N . TYR A 1 79 ? -9.29951 13.05711 -3.70933 1.000 15.37677 105 TYR A N 1
ATOM 670 C CA . TYR A 1 79 ? -7.87316 13.36887 -3.62081 1.000 16.19212 105 TYR A CA 1
ATOM 671 C C . TYR A 1 79 ? -7.60102 14.86057 -3.82879 1.000 16.60431 105 TYR A C 1
ATOM 672 O O . TYR A 1 79 ? -6.77112 15.44978 -3.12603 1.000 19.52846 105 TYR A O 1
ATOM 681 N N . GLN A 1 80 ? -8.26972 15.48578 -4.80016 1.000 17.00629 106 GLN A N 1
ATOM 682 C CA . GLN A 1 80 ? -7.93295 16.86025 -5.17114 1.000 18.07857 106 GLN A CA 1
ATOM 683 C C . GLN A 1 80 ? -8.41555 17.89734 -4.16021 1.000 19.22337 106 GLN A C 1
ATOM 684 O O . GLN A 1 80 ? -7.74913 18.92007 -3.96373 1.000 19.59303 106 GLN A O 1
ATOM 690 N N . ILE A 1 81 ? -9.58456 17.69522 -3.55810 1.000 20.24773 107 ILE A N 1
ATOM 691 C CA . ILE A 1 81 ? -10.25368 18.73463 -2.78184 1.000 22.12303 107 ILE A CA 1
ATOM 692 C C . ILE A 1 81 ? -10.18351 18.35416 -1.31206 1.000 20.33705 107 ILE A C 1
ATOM 693 O O . ILE A 1 81 ? -10.81537 17.38101 -0.88756 1.000 18.13054 107 ILE A O 1
ATOM 698 N N . ASP A 1 82 ? -9.43706 19.13397 -0.52995 1.000 26.11533 108 ASP A N 1
ATOM 699 C CA . ASP A 1 82 ? -9.26419 18.83963 0.88566 1.000 27.52214 108 ASP A CA 1
ATOM 700 C C . ASP A 1 82 ? -10.60106 18.83888 1.61356 1.000 24.66771 108 ASP A C 1
ATOM 701 O O . ASP A 1 82 ? -11.51485 19.60659 1.29472 1.000 22.74193 108 ASP A O 1
ATOM 706 N N . PHE A 1 83 ? -10.69453 17.96696 2.61638 1.000 21.61316 109 PHE A N 1
ATOM 707 C CA . PHE A 1 83 ? -11.85592 17.83804 3.49023 1.000 19.22092 109 PHE A CA 1
ATOM 708 C C . PHE A 1 83 ? -13.10656 17.35946 2.77016 1.000 19.06099 109 PHE A C 1
ATOM 709 O O . PHE A 1 83 ? -14.22062 17.60474 3.24518 1.000 23.17427 109 PHE A O 1
ATOM 717 N N . THR A 1 84 ? -12.97184 16.66933 1.63868 1.000 16.83436 110 THR A N 1
ATOM 718 C CA . THR A 1 84 ? -14.13803 16.04638 1.02757 1.000 15.90524 110 THR A CA 1
ATOM 719 C C . THR A 1 84 ? -14.14170 14.53092 1.11106 1.000 15.06092 110 THR A C 1
ATOM 720 O O . THR A 1 84 ? -15.20955 13.93598 0.96142 1.000 16.48927 110 THR A O 1
ATOM 724 N N . PHE A 1 85 ? -12.99189 13.89991 1.35535 1.000 15.04035 111 PHE A N 1
ATOM 725 C CA . PHE A 1 85 ? -12.93532 12.44226 1.41938 1.000 15.36674 111 PHE A CA 1
ATOM 726 C C . PHE A 1 85 ? -13.92005 11.90524 2.44473 1.000 16.06649 111 PHE A C 1
ATOM 727 O O . PHE A 1 85 ? -14.00013 12.40299 3.57234 1.000 19.05608 111 PHE A O 1
ATOM 735 N N . ASP A 1 86 ? -14.65551 10.86866 2.05044 1.000 14.68521 112 ASP A N 1
ATOM 736 C CA . ASP A 1 86 ? -15.58951 10.18530 2.93914 1.000 15.89436 112 ASP A CA 1
ATOM 737 C C . ASP A 1 86 ? -15.41819 8.69755 2.68357 1.000 15.34198 112 ASP A C 1
ATOM 738 O O . ASP A 1 86 ? -15.81120 8.19741 1.62677 1.000 16.14339 112 ASP A O 1
ATOM 743 N N . ARG A 1 87 ? -14.84631 7.99361 3.65562 1.000 15.96022 113 ARG A N 1
ATOM 744 C CA A ARG A 1 87 ? -14.56033 6.57238 3.48405 0.290 16.23278 113 ARG A CA 1
ATOM 745 C CA B ARG A 1 87 ? -14.56022 6.58173 3.44724 0.710 15.70353 113 ARG A CA 1
ATOM 746 C C . ARG A 1 87 ? -15.82874 5.76407 3.25133 1.000 17.06466 113 ARG A C 1
ATOM 747 O O . ARG A 1 87 ? -15.79130 4.72989 2.57350 1.000 17.45837 113 ARG A O 1
ATOM 762 N N . ARG A 1 88 ? -16.95528 6.21339 3.80944 1.000 17.99265 114 ARG A N 1
ATOM 763 C CA . ARG A 1 88 ? -18.20818 5.48637 3.63994 1.000 19.51852 114 ARG A CA 1
ATOM 764 C C . ARG A 1 88 ? -18.71903 5.59848 2.20895 1.000 18.66244 114 ARG A C 1
ATOM 765 O O . ARG A 1 88 ? -19.22573 4.62173 1.64840 1.000 18.60025 114 ARG A O 1
ATOM 773 N N . VAL A 1 89 ? -18.58668 6.77653 1.59689 1.000 18.49478 115 VAL A N 1
ATOM 774 C CA . VAL A 1 89 ? -19.02000 6.94039 0.21218 1.000 18.60977 115 VAL A CA 1
ATOM 775 C C . VAL A 1 89 ? -18.22497 6.01594 -0.70199 1.000 15.73152 115 VAL A C 1
ATOM 776 O O . VAL A 1 89 ? -18.78553 5.31435 -1.55825 1.000 17.57776 115 VAL A O 1
ATOM 780 N N . MET A 1 90 ? -16.90139 5.99154 -0.52122 1.000 15.86706 116 MET A N 1
ATOM 781 C CA A MET A 1 90 ? -16.07615 5.14058 -1.36682 0.485 16.00737 116 MET A CA 1
ATOM 782 C CA B MET A 1 90 ? -16.03856 5.14000 -1.33637 0.515 16.22005 116 MET A CA 1
ATOM 783 C C . MET A 1 90 ? -16.33788 3.66359 -1.09866 1.000 15.77675 116 MET A C 1
ATOM 784 O O . MET A 1 90 ? -16.45617 2.88116 -2.04375 1.000 15.90028 116 MET A O 1
ATOM 793 N N . SER A 1 91 ? -16.42755 3.26698 0.17552 1.000 14.83843 117 SER A N 1
ATOM 794 C CA A SER A 1 91 ? -16.71897 1.87373 0.48525 0.763 14.59537 117 SER A CA 1
ATOM 795 C CA B SER A 1 91 ? -16.73461 1.87708 0.50768 0.237 15.43152 117 SER A CA 1
ATOM 796 C C . SER A 1 91 ? -18.04501 1.44221 -0.13029 1.000 15.24116 117 SER A C 1
ATOM 797 O O . SER A 1 91 ? -18.13614 0.35722 -0.72102 1.000 15.33135 117 SER A O 1
ATOM 802 N N . ASN A 1 92 ? -19.08127 2.28388 -0.01973 1.000 15.85875 118 ASN A N 1
ATOM 803 C CA . ASN A 1 92 ? -20.38596 1.93658 -0.56968 1.000 17.85563 118 ASN A CA 1
ATOM 804 C C . ASN A 1 92 ? -20.34046 1.81120 -2.08434 1.000 17.61188 118 ASN A C 1
ATOM 805 O O . ASN A 1 92 ? -20.93905 0.88925 -2.64666 1.000 18.49809 118 ASN A O 1
ATOM 810 N N . LEU A 1 93 ? -19.65261 2.73435 -2.76521 1.000 16.23324 119 LEU A N 1
ATOM 811 C CA . LEU A 1 93 ? -19.51319 2.61572 -4.21456 1.000 17.52699 119 LEU A CA 1
ATOM 812 C C . LEU A 1 93 ? -18.80544 1.31782 -4.58641 1.000 15.90411 119 LEU A C 1
ATOM 813 O O . LEU A 1 93 ? -19.21747 0.60648 -5.51744 1.000 17.09049 119 LEU A O 1
ATOM 818 N N . LEU A 1 94 ? -17.72224 1.00126 -3.87437 1.000 14.58831 120 LEU A N 1
ATOM 819 C CA . LEU A 1 94 ? -16.98652 -0.22491 -4.16506 1.000 14.76130 120 LEU A CA 1
ATOM 820 C C . LEU A 1 94 ? -17.85515 -1.45800 -3.95012 1.000 15.55916 120 LEU A C 1
ATOM 821 O O . LEU A 1 94 ? -17.80521 -2.40425 -4.74131 1.000 16.45265 120 LEU A O 1
ATOM 826 N N . ASN A 1 95 ? -18.66458 -1.46816 -2.89213 1.000 15.58889 121 ASN A N 1
ATOM 827 C CA . ASN A 1 95 ? -19.50983 -2.63149 -2.64694 1.000 15.85379 121 ASN A CA 1
ATOM 828 C C . ASN A 1 95 ? -20.67291 -2.72144 -3.63656 1.000 17.22693 121 ASN A C 1
ATOM 829 O O . ASN A 1 95 ? -21.11615 -3.83012 -3.96636 1.000 17.98636 121 ASN A O 1
ATOM 834 N N . ASP A 1 96 ? -21.14310 -1.58133 -4.15849 1.000 18.30752 122 ASP A N 1
ATOM 835 C CA . ASP A 1 96 ? -22.09637 -1.61183 -5.26822 1.000 20.72295 122 ASP A CA 1
ATOM 836 C C . ASP A 1 96 ? -21.47130 -2.27505 -6.49001 1.000 17.40433 122 ASP A C 1
ATOM 837 O O . ASP A 1 96 ? -22.10835 -3.09151 -7.17714 1.000 18.34248 122 ASP A O 1
ATOM 842 N N . CYS A 1 97 ? -20.22510 -1.89810 -6.79416 1.000 16.76688 123 CYS A N 1
ATOM 843 C CA . CYS A 1 97 ? -19.50207 -2.53964 -7.89020 1.000 16.71478 123 CYS A CA 1
ATOM 844 C C . CYS A 1 97 ? -19.35694 -4.04082 -7.65836 1.000 17.24136 123 CYS A C 1
ATOM 845 O O . CYS A 1 97 ? -19.54824 -4.83426 -8.58411 1.000 17.81834 123 CYS A O 1
ATOM 848 N N . ARG A 1 98 ? -18.98545 -4.44003 -6.43733 1.000 15.42195 124 ARG A N 1
ATOM 849 C CA . ARG A 1 98 ? -18.84829 -5.85984 -6.10633 1.000 15.15817 124 ARG A CA 1
ATOM 850 C C . ARG A 1 98 ? -20.12758 -6.62271 -6.42194 1.000 15.73691 124 ARG A C 1
ATOM 851 O O . ARG A 1 98 ? -20.10233 -7.67000 -7.09035 1.000 15.36614 124 ARG A O 1
ATOM 859 N N . GLU A 1 99 ? -21.26256 -6.11058 -5.93483 1.000 15.71180 125 GLU A N 1
ATOM 860 C CA . GLU A 1 99 ? -22.52178 -6.81492 -6.12689 1.000 17.12412 125 GLU A CA 1
ATOM 861 C C . GLU A 1 99 ? -22.88120 -6.91641 -7.60311 1.000 17.22513 125 GLU A C 1
ATOM 862 O O . GLU A 1 99 ? -23.29556 -7.98759 -8.07664 1.000 18.76147 125 GLU A O 1
ATOM 868 N N . LEU A 1 100 ? -22.72640 -5.81413 -8.35156 1.000 16.90482 126 LEU A N 1
ATOM 869 C CA . LEU A 1 100 ? -23.06379 -5.84805 -9.77218 1.000 18.94433 126 LEU A CA 1
ATOM 870 C C . LEU A 1 100 ? -22.17050 -6.82101 -10.52750 1.000 18.24367 126 LEU A C 1
ATOM 871 O O . LEU A 1 100 ? -22.62631 -7.50444 -11.45333 1.000 20.48693 126 LEU A O 1
ATOM 876 N N . LEU A 1 101 ? -20.89563 -6.91036 -10.14278 1.000 17.38373 127 LEU A N 1
ATOM 877 C CA . LEU A 1 101 ? -19.99961 -7.85666 -10.80015 1.000 17.91312 127 LEU A CA 1
ATOM 878 C C . LEU A 1 101 ? -20.41657 -9.29683 -10.50727 1.000 18.19904 127 LEU A C 1
ATOM 879 O O . LEU A 1 101 ? -20.48677 -10.12723 -11.42196 1.000 18.52265 127 LEU A O 1
ATOM 884 N N . HIS A 1 102 ? -20.72353 -9.60553 -9.23800 1.000 17.67253 128 HIS A N 1
ATOM 885 C CA . HIS A 1 102 ? -21.25252 -10.92976 -8.90152 1.000 17.41811 128 HIS A CA 1
ATOM 886 C C . HIS A 1 102 ? -22.45586 -11.27775 -9.76855 1.000 18.26781 128 HIS A C 1
ATOM 887 O O . HIS A 1 102 ? -22.56853 -12.39793 -10.28420 1.000 19.76690 128 HIS A O 1
ATOM 894 N N . GLN A 1 103 ? -23.38791 -10.33032 -9.91079 1.000 18.77078 129 GLN A N 1
ATOM 895 C CA . GLN A 1 103 ? -24.59945 -10.60810 -10.67616 1.000 22.11234 129 GLN A CA 1
ATOM 896 C C . GLN A 1 103 ? -24.28871 -10.80508 -12.15443 1.000 22.33334 129 GLN A C 1
ATOM 897 O O . GLN A 1 103 ? -24.85758 -11.69196 -12.80304 1.000 23.82236 129 GLN A O 1
ATOM 903 N N . ALA A 1 104 ? -23.38200 -9.99567 -12.70244 1.000 20.90365 130 ALA A N 1
ATOM 904 C CA . ALA A 1 104 ? -23.14246 -10.01940 -14.14235 1.000 22.17858 130 ALA A CA 1
ATOM 905 C C . ALA A 1 104 ? -22.55637 -11.35046 -14.59757 1.000 21.19047 130 ALA A C 1
ATOM 906 O O . ALA A 1 104 ? -22.90663 -11.84925 -15.67377 1.000 23.69890 130 ALA A O 1
ATOM 908 N N . ILE A 1 105 ? -21.66547 -11.94414 -13.80275 1.000 21.40268 131 ILE A N 1
ATOM 909 C CA . ILE A 1 105 ? -21.00194 -13.18298 -14.20235 1.000 21.73566 131 ILE A CA 1
ATOM 910 C C . ILE A 1 105 ? -21.64467 -14.42503 -13.58672 1.000 21.30754 131 ILE A C 1
ATOM 911 O O . ILE A 1 105 ? -21.14264 -15.53593 -13.78371 1.000 22.21786 131 ILE A O 1
ATOM 916 N N . ASN A 1 106 ? -22.76780 -14.26786 -12.88192 1.000 20.68618 132 ASN A N 1
ATOM 917 C CA . ASN A 1 106 ? -23.34563 -15.38031 -12.12856 1.000 22.16795 132 ASN A CA 1
ATOM 918 C C . ASN A 1 106 ? -23.71628 -16.56229 -13.01975 1.000 23.84073 132 ASN A C 1
ATOM 919 O O . ASN A 1 106 ? -23.61235 -17.71618 -12.59065 1.000 26.07110 132 ASN A O 1
ATOM 924 N N . ARG A 1 107 ? -24.16545 -16.30187 -14.24614 1.000 23.17685 133 ARG A N 1
ATOM 925 C CA . ARG A 1 107 ? -24.52647 -17.38594 -15.15322 1.000 22.69620 133 ARG A CA 1
ATOM 926 C C . ARG A 1 107 ? -23.31097 -17.96712 -15.86692 1.000 22.37570 133 ARG A C 1
ATOM 927 O O . ARG A 1 107 ? -23.26417 -19.17443 -16.11992 1.000 26.29235 133 ARG A O 1
ATOM 935 N N . HIS A 1 108 ? -22.31841 -17.13499 -16.18164 1.000 19.45376 134 HIS A N 1
ATOM 936 C CA . HIS A 1 108 ? -21.17610 -17.56944 -16.97761 1.000 18.84749 134 HIS A CA 1
ATOM 937 C C . HIS A 1 108 ? -20.10726 -18.26957 -16.15601 1.000 19.91851 134 HIS A C 1
ATOM 938 O O . HIS A 1 108 ? -19.44397 -19.18266 -16.66123 1.000 21.49387 134 HIS A O 1
ATOM 945 N N . LEU A 1 109 ? -19.89734 -17.84155 -14.92062 1.000 18.45583 135 LEU A N 1
ATOM 946 C CA . LEU A 1 109 ? -18.74047 -18.25625 -14.14307 1.000 19.81285 135 LEU A CA 1
ATOM 947 C C . LEU A 1 109 ? -19.20688 -18.96929 -12.87860 1.000 20.05959 135 LEU A C 1
ATOM 948 O O . LEU A 1 109 ? -20.39819 -19.21618 -12.68334 1.000 24.05802 135 LEU A O 1
ATOM 953 N N . THR A 1 110 ? -18.25315 -19.30901 -12.01611 1.000 18.67484 136 THR A N 1
ATOM 954 C CA . THR A 1 110 ? -18.54565 -20.19608 -10.90280 1.000 18.28380 136 THR A CA 1
ATOM 955 C C . THR A 1 110 ? -18.08242 -19.59402 -9.58642 1.000 17.45581 136 THR A C 1
ATOM 956 O O . THR A 1 110 ? -17.66519 -18.43075 -9.52432 1.000 17.04901 136 THR A O 1
ATOM 960 N N . ALA A 1 111 ? -18.13634 -20.40262 -8.52830 1.000 17.75986 137 ALA A N 1
ATOM 961 C CA . ALA A 1 111 ? -17.77738 -19.92076 -7.19888 1.000 17.99440 137 ALA A CA 1
ATOM 962 C C . ALA A 1 111 ? -16.34898 -19.39571 -7.14641 1.000 17.57339 137 ALA A C 1
ATOM 963 O O . ALA A 1 111 ? -16.04857 -18.50980 -6.34430 1.000 17.39158 137 ALA A O 1
ATOM 965 N N . LYS A 1 112 ? -15.44685 -19.93516 -7.96446 1.000 17.64463 138 LYS A N 1
ATOM 966 C CA . LYS A 1 112 ? -14.06906 -19.45734 -7.92156 1.000 17.50918 138 LYS A CA 1
ATOM 967 C C . LYS A 1 112 ? -13.99499 -17.98377 -8.29855 1.000 15.50467 138 LYS A C 1
ATOM 968 O O . LYS A 1 112 ? -13.27909 -17.19924 -7.65690 1.000 15.93013 138 LYS A O 1
ATOM 974 N N . SER A 1 113 ? -14.73754 -17.58583 -9.33541 1.000 13.99479 139 SER A N 1
ATOM 975 C CA . SER A 1 113 ? -14.78589 -16.17379 -9.70189 1.000 14.62949 139 SER A CA 1
ATOM 976 C C . SER A 1 113 ? -15.45499 -15.32806 -8.62607 1.000 14.75433 139 SER A C 1
ATOM 977 O O . SER A 1 113 ? -15.01312 -14.20501 -8.36046 1.000 14.75939 139 SER A O 1
ATOM 980 N N . HIS A 1 114 ? -16.52792 -15.82992 -8.00635 1.000 14.08766 140 HIS A N 1
ATOM 981 C CA . HIS A 1 114 ? -17.12703 -15.07973 -6.90133 1.000 14.19511 140 HIS A CA 1
ATOM 982 C C . HIS A 1 114 ? -16.12444 -14.87777 -5.77514 1.000 14.22864 140 HIS A C 1
ATOM 983 O O . HIS A 1 114 ? -16.07842 -13.80398 -5.15647 1.000 14.07971 140 HIS A O 1
ATOM 990 N N . ALA A 1 115 ? -15.28951 -15.88853 -5.51979 1.000 14.46831 141 ALA A N 1
ATOM 991 C CA . ALA A 1 115 ? -14.28212 -15.77634 -4.47235 1.000 13.38243 141 ALA A CA 1
ATOM 992 C C . ALA A 1 115 ? -13.20461 -14.76223 -4.84575 1.000 14.12685 141 ALA A C 1
ATOM 993 O O . ALA A 1 115 ? -12.74340 -14.00530 -3.98878 1.000 15.00572 141 ALA A O 1
ATOM 995 N N . ARG A 1 116 ? -12.79439 -14.72706 -6.11755 1.000 13.94521 142 ARG A N 1
ATOM 996 C CA . ARG A 1 116 ? -11.85429 -13.69613 -6.55477 1.000 14.31137 142 ARG A CA 1
ATOM 997 C C . ARG A 1 116 ? -12.44549 -12.30737 -6.34899 1.000 13.59129 142 ARG A C 1
ATOM 998 O O . ARG A 1 116 ? -11.76579 -11.38648 -5.86619 1.000 14.22476 142 ARG A O 1
ATOM 1006 N N . ILE A 1 117 ? -13.71261 -12.13294 -6.74621 1.000 13.03629 143 ILE A N 1
ATOM 1007 C CA . ILE A 1 117 ? -14.38197 -10.84440 -6.57234 1.000 13.47925 143 ILE A CA 1
ATOM 1008 C C . ILE A 1 117 ? -14.37526 -10.44054 -5.10280 1.000 12.77767 143 ILE A C 1
ATOM 1009 O O . ILE A 1 117 ? -14.03492 -9.29907 -4.74963 1.000 13.76417 143 ILE A O 1
ATOM 1014 N N . ASN A 1 118 ? -14.77030 -11.36838 -4.22361 1.000 12.84578 144 ASN A N 1
ATOM 1015 C CA . ASN A 1 118 ? -14.84769 -11.02169 -2.80613 1.000 12.60851 144 ASN A CA 1
ATOM 1016 C C . ASN A 1 118 ? -13.47134 -10.75496 -2.21803 1.000 13.31505 144 ASN A C 1
ATOM 1017 O O . ASN A 1 118 ? -13.32155 -9.86531 -1.37818 1.000 14.86766 144 ASN A O 1
ATOM 1022 N N . HIS A 1 119 ? -12.45799 -11.51405 -2.63944 1.000 14.04013 145 HIS A N 1
ATOM 1023 C CA . HIS A 1 119 ? -11.09705 -11.27443 -2.17134 1.000 14.91584 145 HIS A CA 1
ATOM 1024 C C . HIS A 1 119 ? -10.64639 -9.85701 -2.50553 1.000 14.34179 145 HIS A C 1
ATOM 1025 O O . HIS A 1 119 ? -10.09500 -9.15185 -1.65303 1.000 16.54541 145 HIS A O 1
ATOM 1032 N N . VAL A 1 120 ? -10.93199 -9.40293 -3.72455 1.000 12.84599 146 VAL A N 1
ATOM 1033 C CA . VAL A 1 120 ? -10.54083 -8.05167 -4.13151 1.000 13.17593 146 VAL A CA 1
ATOM 1034 C C . VAL A 1 120 ? -11.29330 -6.99474 -3.32805 1.000 13.66880 146 VAL A C 1
ATOM 1035 O O . VAL A 1 120 ? -10.69131 -6.06710 -2.76076 1.000 13.65547 146 VAL A O 1
ATOM 1039 N N . PHE A 1 121 ? -12.62249 -7.09728 -3.29202 1.000 12.72569 147 PHE A N 1
ATOM 1040 C CA . PHE A 1 121 ? -13.40125 -6.02255 -2.68534 1.000 13.36187 147 PHE A CA 1
ATOM 1041 C C . PHE A 1 121 ? -13.35393 -6.02826 -1.16067 1.000 13.34123 147 PHE A C 1
ATOM 1042 O O . PHE A 1 121 ? -13.47572 -4.95961 -0.54622 1.000 14.03286 147 PHE A O 1
ATOM 1050 N N . ASN A 1 122 ? -13.14777 -7.18843 -0.52905 1.000 13.61464 148 ASN A N 1
ATOM 1051 C CA . ASN A 1 122 ? -12.94804 -7.19836 0.91522 1.000 14.09272 148 ASN A CA 1
ATOM 1052 C C . ASN A 1 122 ? -11.76230 -6.33258 1.29214 1.000 15.79839 148 ASN A C 1
ATOM 1053 O O . ASN A 1 122 ? -11.77175 -5.67152 2.33787 1.000 18.12690 148 ASN A O 1
ATOM 1058 N N . HIS A 1 123 ? -10.73073 -6.31743 0.44719 1.000 14.49682 149 HIS A N 1
ATOM 1059 C CA . HIS A 1 123 ? -9.58928 -5.45203 0.70819 1.000 13.63168 149 HIS A CA 1
ATOM 1060 C C . HIS A 1 123 ? -9.89555 -3.99736 0.36528 1.000 13.00694 149 HIS A C 1
ATOM 1061 O O . HIS A 1 123 ? -9.77934 -3.11465 1.22048 1.000 14.60711 149 HIS A O 1
ATOM 1068 N N . PHE A 1 124 ? -10.28493 -3.72550 -0.88616 1.000 12.33180 150 PHE A N 1
ATOM 1069 C CA . PHE A 1 124 ? -10.32674 -2.32866 -1.31520 1.000 12.66207 150 PHE A CA 1
ATOM 1070 C C . PHE A 1 124 ? -11.47646 -1.55496 -0.68985 1.000 13.15473 150 PHE A C 1
ATOM 1071 O O . PHE A 1 124 ? -11.35790 -0.33635 -0.50081 1.000 15.13546 150 PHE A O 1
ATOM 1079 N N . ALA A 1 125 ? -12.59145 -2.21823 -0.38929 1.000 13.15498 151 ALA A N 1
ATOM 1080 C CA . ALA A 1 125 ? -13.72427 -1.53948 0.22828 1.000 14.05281 151 ALA A CA 1
ATOM 1081 C C . ALA A 1 125 ? -13.58951 -1.38008 1.73900 1.000 14.31214 151 ALA A C 1
ATOM 1082 O O . ALA A 1 125 ? -14.48124 -0.79146 2.36054 1.000 17.00879 151 ALA A O 1
ATOM 1084 N N . ASP A 1 126 ? -12.51234 -1.87575 2.34675 1.000 14.20276 152 ASP A N 1
ATOM 1085 C CA . ASP A 1 126 ? -12.34570 -1.74679 3.79077 1.000 15.00892 152 ASP A CA 1
ATOM 1086 C C . ASP A 1 126 ? -12.16493 -0.28167 4.18235 1.000 15.63842 152 ASP A C 1
ATOM 1087 O O . ASP A 1 126 ? -11.30236 0.42207 3.64446 1.000 15.76383 152 ASP A O 1
ATOM 1092 N N . CYS A 1 127 ? -12.96469 0.16580 5.15087 1.000 16.89736 153 CYS A N 1
ATOM 1093 C CA A CYS A 1 127 ? -12.99586 1.58759 5.47889 0.584 20.66794 153 CYS A CA 1
ATOM 1094 C CA B CYS A 1 127 ? -13.00682 1.58506 5.49841 0.416 19.41329 153 CYS A CA 1
ATOM 1095 C C . CYS A 1 127 ? -11.68098 2.07074 6.07578 1.000 17.84441 153 CYS A C 1
ATOM 1096 O O . CYS A 1 127 ? -11.27927 3.21803 5.84061 1.000 17.75173 153 CYS A O 1
ATOM 1101 N N . ASP A 1 128 ? -10.99386 1.22542 6.84495 1.000 17.61459 154 ASP A N 1
ATOM 1102 C CA . ASP A 1 128 ? -9.71404 1.64970 7.40253 1.000 17.47093 154 ASP A CA 1
ATOM 1103 C C . ASP A 1 128 ? -8.62683 1.68701 6.33547 1.000 16.70857 154 ASP A C 1
ATOM 1104 O O . ASP A 1 128 ? -7.76512 2.57255 6.35373 1.000 17.07150 154 ASP A O 1
ATOM 1109 N N . PHE A 1 129 ? -8.64810 0.74279 5.38858 1.000 15.10819 155 PHE A N 1
ATOM 1110 C CA . PHE A 1 129 ? -7.71320 0.83317 4.27709 1.000 13.87180 155 PHE A CA 1
ATOM 1111 C C . PHE A 1 129 ? -7.91466 2.13575 3.51774 1.000 13.65525 155 PHE A C 1
ATOM 1112 O O . PHE A 1 129 ? -6.95057 2.84197 3.20976 1.000 14.51909 155 PHE A O 1
ATOM 1120 N N . LEU A 1 130 ? -9.16555 2.45644 3.18370 1.000 13.64018 156 LEU A N 1
ATOM 1121 C CA . LEU A 1 130 ? -9.43183 3.67222 2.42028 1.000 13.52642 156 LEU A CA 1
ATOM 1122 C C . LEU A 1 130 ? -9.01394 4.91305 3.19212 1.000 13.73589 156 LEU A C 1
ATOM 1123 O O . LEU A 1 130 ? -8.43088 5.84083 2.61417 1.000 14.05793 156 LEU A O 1
ATOM 1128 N N . ALA A 1 131 ? -9.29721 4.94919 4.50038 1.000 14.78456 157 ALA A N 1
ATOM 1129 C CA . ALA A 1 131 ? -8.90687 6.11310 5.28406 1.000 16.18115 157 ALA A CA 1
ATOM 1130 C C . ALA A 1 131 ? -7.39313 6.24046 5.37544 1.000 16.13892 157 ALA A C 1
ATOM 1131 O O . ALA A 1 131 ? -6.86851 7.35787 5.44412 1.000 18.72888 157 ALA A O 1
ATOM 1133 N N . THR A 1 132 ? -6.67356 5.11441 5.37591 1.000 15.53947 158 THR A N 1
ATOM 1134 C CA . THR A 1 132 ? -5.21444 5.17345 5.37367 1.000 15.50691 158 THR A CA 1
ATOM 1135 C C . THR A 1 132 ? -4.69309 5.65996 4.02503 1.000 14.19789 158 THR A C 1
ATOM 1136 O O . THR A 1 132 ? -3.80910 6.52323 3.96283 1.000 15.86959 158 THR A O 1
ATOM 1140 N N . LEU A 1 133 ? -5.25015 5.12648 2.93298 1.000 13.95562 159 LEU A N 1
ATOM 1141 C CA . LEU A 1 133 ? -4.85894 5.53964 1.58874 1.000 13.93126 159 LEU A CA 1
ATOM 1142 C C . LEU A 1 133 ? -5.02831 7.04424 1.39827 1.000 13.99117 159 LEU A C 1
ATOM 1143 O O . LEU A 1 133 ? -4.16723 7.70038 0.80087 1.000 15.34187 159 LEU A O 1
ATOM 1148 N N . TYR A 1 134 ? -6.12644 7.60605 1.90987 1.000 14.20086 160 TYR A N 1
ATOM 1149 C CA . TYR A 1 134 ? -6.43310 9.02832 1.80912 1.000 15.29308 160 TYR A CA 1
ATOM 1150 C C . TYR A 1 134 ? -5.97771 9.82175 3.02529 1.000 17.68787 160 TYR A C 1
ATOM 1151 O O . TYR A 1 134 ? -6.40011 10.97163 3.19412 1.000 21.14993 160 TYR A O 1
ATOM 1160 N N . GLY A 1 135 ? -5.11550 9.24603 3.85650 1.000 17.75363 161 GLY A N 1
ATOM 1161 C CA . GLY A 1 135 ? -4.71461 9.86115 5.09903 1.000 21.00351 161 GLY A CA 1
ATOM 1162 C C . GLY A 1 135 ? -3.44911 10.68591 4.97962 1.000 23.39761 161 GLY A C 1
ATOM 1163 O O . GLY A 1 135 ? -2.94353 10.95184 3.88286 1.000 23.13074 161 GLY A O 1
ATOM 1164 N N . PRO A 1 136 ? -2.90990 11.10443 6.12891 1.000 26.77530 162 PRO A N 1
ATOM 1165 C CA . PRO A 1 136 ? -1.79007 12.05959 6.13405 1.000 28.37298 162 PRO A CA 1
ATOM 1166 C C . PRO A 1 136 ? -0.43084 11.47767 5.77481 1.000 28.12434 162 PRO A C 1
ATOM 1167 O O . PRO A 1 136 ? 0.51160 12.25653 5.57756 1.000 29.44732 162 PRO A O 1
ATOM 1171 N N . SER A 1 137 ? -0.28901 10.15737 5.68693 1.000 26.63268 163 SER A N 1
ATOM 1172 C CA . SER A 1 137 ? 1.02023 9.55622 5.47164 1.000 27.06596 163 SER A CA 1
ATOM 1173 C C . SER A 1 137 ? 1.57018 9.89915 4.09008 1.000 28.34913 163 SER A C 1
ATOM 1174 O O . SER A 1 137 ? 0.86131 9.81390 3.08186 1.000 28.08506 163 SER A O 1
ATOM 1177 N N . GLU A 1 138 ? 2.85906 10.26012 4.05100 1.000 30.87916 164 GLU A N 1
ATOM 1178 C CA . GLU A 1 138 ? 3.49744 10.67116 2.80243 1.000 33.48926 164 GLU A CA 1
ATOM 1179 C C . GLU A 1 138 ? 3.57890 9.52630 1.79782 1.000 27.96698 164 GLU A C 1
ATOM 1180 O O . GLU A 1 138 ? 3.41416 9.74465 0.58928 1.000 25.40980 164 GLU A O 1
ATOM 1186 N N . VAL A 1 139 ? 3.85868 8.30361 2.26397 1.000 26.57668 165 VAL A N 1
ATOM 1187 C CA . VAL A 1 139 ? 3.96342 7.18010 1.33373 1.000 25.04752 165 VAL A CA 1
ATOM 1188 C C . VAL A 1 139 ? 2.62311 6.93128 0.64866 1.000 22.17317 165 VAL A C 1
ATOM 1189 O O . VAL A 1 139 ? 2.54176 6.80846 -0.58574 1.000 22.38809 165 VAL A O 1
ATOM 1193 N N . TYR A 1 140 ? 1.54381 6.88685 1.43681 1.000 18.71514 166 TYR A N 1
ATOM 1194 C CA . TYR A 1 140 ? 0.22873 6.68405 0.83850 1.000 17.20416 166 TYR A CA 1
ATOM 1195 C C . TYR A 1 140 ? -0.15387 7.83811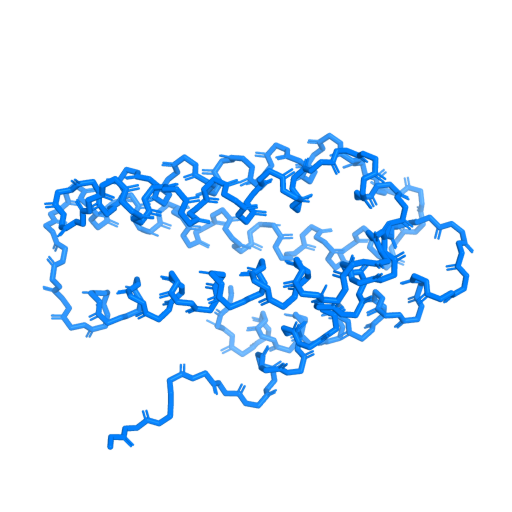 -0.07439 1.000 17.49621 166 TYR A C 1
ATOM 1196 O O . TYR A 1 140 ? -0.70539 7.61500 -1.15503 1.000 18.34959 166 TYR A O 1
ATOM 1205 N N . ARG A 1 141 ? 0.12940 9.07491 0.33396 1.000 19.34745 167 ARG A N 1
ATOM 1206 C CA . ARG A 1 141 ? -0.24304 10.21701 -0.49524 1.000 21.06047 167 ARG A CA 1
ATOM 1207 C C . ARG A 1 141 ? 0.48665 10.19746 -1.83527 1.000 18.81936 167 ARG A C 1
ATOM 1208 O O . ARG A 1 141 ? -0.10626 10.50855 -2.87274 1.000 18.58444 167 ARG A O 1
ATOM 1216 N N . GLY A 1 142 ? 1.76958 9.82343 -1.84379 1.000 19.96784 168 GLY A N 1
ATOM 1217 C CA . GLY A 1 142 ? 2.48685 9.77115 -3.11282 1.000 20.10257 168 GLY A CA 1
ATOM 1218 C C . GLY A 1 142 ? 1.91615 8.72495 -4.05336 1.000 18.78887 168 GLY A C 1
ATOM 1219 O O . GLY A 1 142 ? 1.69762 8.98188 -5.25536 1.000 20.52661 168 GLY A O 1
ATOM 1220 N N . HIS A 1 143 ? 1.63871 7.53200 -3.51995 1.000 19.19494 169 HIS A N 1
ATOM 1221 C CA . HIS A 1 143 ? 1.03294 6.51465 -4.37292 1.000 18.73239 169 HIS A CA 1
ATOM 1222 C C . HIS A 1 143 ? -0.35781 6.93513 -4.83174 1.000 17.60686 169 HIS A C 1
ATOM 1223 O O . HIS A 1 143 ? -0.73560 6.69929 -5.98790 1.000 17.02309 169 HIS A O 1
ATOM 1230 N N . LEU A 1 144 ? -1.13332 7.56577 -3.93964 1.000 16.12855 170 LEU A N 1
ATOM 1231 C CA . LEU A 1 144 ? -2.47703 7.99859 -4.29763 1.000 15.40116 170 LEU A CA 1
ATOM 1232 C C . LEU A 1 144 ? -2.43044 9.02824 -5.41269 1.000 14.12196 170 LEU A C 1
ATOM 1233 O O . LEU A 1 144 ? -3.27706 9.01312 -6.30866 1.000 14.72073 170 LEU A O 1
ATOM 1238 N N . GLN A 1 145 ? -1.44489 9.92911 -5.37102 1.000 15.90308 171 GLN A N 1
ATOM 1239 C CA . GLN A 1 145 ? -1.27730 10.89320 -6.45107 1.000 16.47033 171 GLN A CA 1
ATOM 1240 C C . GLN A 1 145 ? -1.09177 10.17690 -7.77919 1.000 17.38986 171 GLN A C 1
ATOM 1241 O O . GLN A 1 145 ? -1.71749 10.54150 -8.78606 1.000 17.82864 171 GLN A O 1
ATOM 1247 N N . LYS A 1 146 ? -0.22696 9.15218 -7.80039 1.000 17.42358 172 LYS A N 1
ATOM 1248 C CA . LYS A 1 146 ? -0.02272 8.40176 -9.04773 1.000 17.64148 172 LYS A CA 1
ATOM 1249 C C . LYS A 1 146 ? -1.29239 7.66880 -9.49261 1.000 15.71846 172 LYS A C 1
ATOM 1250 O O . LYS A 1 146 ? -1.62280 7.62642 -10.69283 1.000 17.29612 172 LYS A O 1
ATOM 1256 N N . ILE A 1 147 ? -2.01873 7.07890 -8.54107 1.000 15.73834 173 ILE A N 1
ATOM 1257 C CA . ILE A 1 147 ? -3.26943 6.40568 -8.87834 1.000 14.94459 173 ILE A CA 1
ATOM 1258 C C . ILE A 1 147 ? -4.23083 7.38793 -9.52359 1.000 14.72356 173 ILE A C 1
ATOM 1259 O O . ILE A 1 147 ? -4.83431 7.10677 -10.56511 1.000 15.11217 173 ILE A O 1
ATOM 1264 N N . CYS A 1 148 ? -4.38879 8.55564 -8.90279 1.000 15.13189 174 CYS A N 1
ATOM 1265 C CA . CYS A 1 148 ? -5.35356 9.52212 -9.40140 1.000 17.08649 174 CYS A CA 1
ATOM 1266 C C . CYS A 1 148 ? -4.93053 10.11743 -10.73312 1.000 16.26314 174 CYS A C 1
ATOM 1267 O O . CYS A 1 148 ? -5.78866 10.38142 -11.57793 1.000 16.91848 174 CYS A O 1
ATOM 1270 N N . GLU A 1 149 ? -3.62768 10.30345 -10.96180 1.000 17.02571 175 GLU A N 1
ATOM 1271 C CA . GLU A 1 149 ? -3.18887 10.76120 -12.27891 1.000 17.48727 175 GLU A CA 1
ATOM 1272 C C . GLU A 1 149 ? -3.57352 9.75236 -13.36072 1.000 16.64046 175 GLU A C 1
ATOM 1273 O O . GLU A 1 149 ? -4.11228 10.12150 -14.42380 1.000 17.14944 175 GLU A O 1
ATOM 1279 N N . GLY A 1 150 ? -3.34222 8.46519 -13.08866 1.000 15.73493 176 GLY A N 1
ATOM 1280 C CA . GLY A 1 150 ? -3.71400 7.44723 -14.06091 1.000 16.91915 176 GLY A CA 1
ATOM 1281 C C . GLY A 1 150 ? -5.21682 7.34339 -14.26548 1.000 15.52036 176 GLY A C 1
ATOM 1282 O O . GLY A 1 150 ? -5.69577 7.24476 -15.40519 1.000 16.46074 176 GLY A O 1
ATOM 1283 N N . VAL A 1 151 ? -5.97943 7.35474 -13.16847 1.000 14.86224 177 VAL A N 1
ATOM 1284 C CA . VAL A 1 151 ? -7.43334 7.27655 -13.26166 1.000 14.98784 177 VAL A CA 1
ATOM 1285 C C . VAL A 1 151 ? -7.98877 8.47452 -14.02015 1.000 15.96946 177 VAL A C 1
ATOM 1286 O O . VAL A 1 151 ? -8.91813 8.33741 -14.82033 1.000 15.95958 177 VAL A O 1
ATOM 1290 N N . ASN A 1 152 ? -7.42168 9.66407 -13.79784 1.000 15.75140 178 ASN A N 1
ATOM 1291 C CA . ASN A 1 152 ? -7.87715 10.84449 -14.52191 1.000 18.02256 178 ASN A CA 1
ATOM 1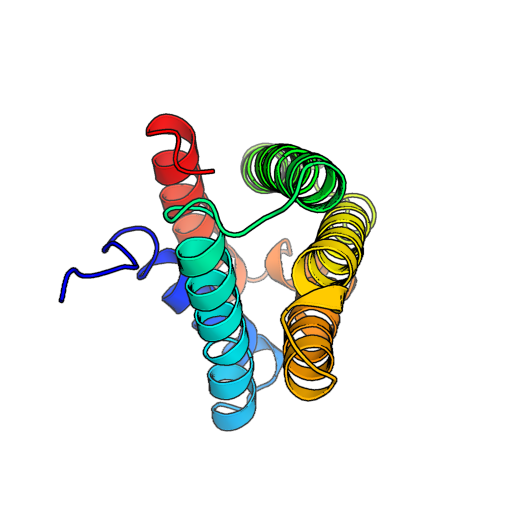292 C C . ASN A 1 152 ? -7.63665 10.69649 -16.01887 1.000 18.59795 178 ASN A C 1
ATOM 1293 O O . ASN A 1 152 ? -8.48778 11.08305 -16.82834 1.000 20.49163 178 ASN A O 1
ATOM 1298 N N . LYS A 1 153 ? -6.48870 10.13106 -16.41080 1.000 18.92034 179 LYS A N 1
ATOM 1299 C CA . LYS A 1 153 ? -6.28210 9.86062 -17.83426 1.000 18.86883 179 LYS A CA 1
ATOM 1300 C C . LYS A 1 153 ? -7.29661 8.85278 -18.36913 1.000 18.92723 179 LYS A C 1
ATOM 1301 O O . LYS A 1 153 ? -7.82405 9.01980 -19.47726 1.000 21.40914 179 LYS A O 1
ATOM 1307 N N . MET A 1 154 ? -7.57255 7.79027 -17.60620 1.000 16.78345 180 MET A N 1
ATOM 1308 C CA . MET A 1 154 ? -8.53101 6.78631 -18.06989 1.000 17.77208 180 MET A CA 1
ATOM 1309 C C . MET A 1 154 ? -9.92407 7.38507 -18.22582 1.000 17.62257 180 MET A C 1
ATOM 1310 O O . MET A 1 154 ? -10.63706 7.08115 -19.19280 1.000 20.28431 180 MET A O 1
ATOM 1315 N N . LEU A 1 155 ? -10.32073 8.25188 -17.28792 1.000 16.95031 181 LEU A N 1
ATOM 1316 C CA . LEU A 1 155 ? -11.58693 8.97015 -17.39610 1.000 18.33684 181 LEU A CA 1
ATOM 1317 C C . LEU A 1 155 ? -11.60490 9.87072 -18.62234 1.000 20.13043 181 LEU A C 1
ATOM 1318 O O . LEU A 1 155 ? -12.59499 9.91334 -19.35969 1.000 22.03660 181 LEU A O 1
ATOM 1323 N N . ASP A 1 156 ? -10.52811 10.62903 -18.83537 1.000 21.22049 182 ASP A N 1
ATOM 1324 C CA . ASP A 1 156 ? -10.51008 11.58246 -19.93778 1.000 23.93732 182 ASP A CA 1
ATOM 1325 C C . ASP A 1 156 ? -10.59473 10.86705 -21.27610 1.000 24.80345 182 ASP A C 1
ATOM 1326 O O . ASP A 1 156 ? -11.22618 11.36879 -22.21539 1.000 27.47617 182 ASP A O 1
ATOM 1331 N N . GLU A 1 157 ? -9.96714 9.69337 -21.38215 1.000 25.36633 183 GLU A N 1
ATOM 1332 C CA . GLU A 1 157 ? -9.96526 8.93804 -22.62968 1.000 31.69659 183 GLU A CA 1
ATOM 1333 C C . GLU A 1 157 ? -11.25991 8.16505 -22.84160 1.000 33.20771 183 GLU A C 1
ATOM 1334 O O . GLU A 1 157 ? -11.53749 7.74038 -23.96971 1.000 35.73164 183 GLU A O 1
ATOM 1340 N N . GLY A 1 158 ? -12.05591 7.97927 -21.79073 1.000 33.08457 184 GLY A N 1
ATOM 1341 C CA . GLY A 1 158 ? -13.30193 7.24682 -21.88238 1.000 35.70084 184 GLY A CA 1
ATOM 1342 C C . GLY A 1 158 ? -13.24175 5.78953 -21.47904 1.000 35.85263 184 GLY A C 1
ATOM 1343 O O . GLY A 1 158 ? -14.19279 5.04982 -21.76068 1.000 38.20503 184 GLY A O 1
ATOM 1344 N N . ASN A 1 159 ? -12.16180 5.35020 -20.83468 1.000 34.10264 185 ASN A N 1
ATOM 1345 C CA . ASN A 1 159 ? -12.00762 3.95195 -20.46005 1.000 34.69789 185 ASN A CA 1
ATOM 1346 C C . ASN A 1 159 ? -12.54689 3.63807 -19.07026 1.000 33.84696 185 ASN A C 1
ATOM 1347 O O . ASN A 1 159 ? -12.58606 2.46242 -18.69140 1.000 35.19838 185 ASN A O 1
ATOM 1352 N N . LEU A 1 160 ? -12.94595 4.65264 -18.30838 1.000 31.48278 186 LEU A N 1
ATOM 1353 C CA . LEU A 1 160 ? -13.63265 4.46187 -17.03169 1.000 28.87452 186 LEU A CA 1
ATOM 1354 C C . LEU A 1 160 ? -14.88040 5.33396 -16.99922 1.000 33.77266 186 LEU A C 1
ATOM 1355 O O . LEU A 1 160 ? -14.91895 6.38722 -17.63895 1.000 38.67966 186 LEU A O 1
#